Protein AF-A0A662ZY43-F1 (afdb_monomer)

Organism: Phocaeicola vulgatus (NCBI:txid821)

Mean predicted aligned error: 6.89 Å

pLDDT: mean 85.8, std 8.66, range [48.72, 94.19]

Structure (mmCIF, N/CA/C/O backbone):
data_AF-A0A662ZY43-F1
#
_entry.id   AF-A0A662ZY43-F1
#
loop_
_atom_site.group_PDB
_atom_site.id
_atom_site.type_symbol
_atom_site.label_atom_id
_atom_site.label_alt_id
_atom_site.label_comp_id
_atom_site.label_asym_id
_atom_site.label_entity_id
_atom_site.label_seq_id
_atom_site.pdbx_PDB_ins_code
_atom_site.Cartn_x
_atom_site.Cartn_y
_atom_site.Cartn_z
_atom_site.occupancy
_atom_site.B_iso_or_equiv
_atom_site.auth_seq_id
_atom_site.auth_comp_id
_atom_site.auth_asym_id
_atom_site.auth_atom_id
_atom_site.pdbx_PDB_model_num
ATOM 1 N N . MET A 1 1 ? -18.504 -7.865 20.757 1.00 48.72 1 MET A N 1
ATOM 2 C CA . MET A 1 1 ? -17.675 -8.425 19.669 1.00 48.72 1 MET A CA 1
ATOM 3 C C . MET A 1 1 ? -18.231 -7.847 18.379 1.00 48.72 1 MET A C 1
ATOM 5 O O . MET A 1 1 ? -19.301 -8.278 17.972 1.00 48.72 1 MET A O 1
ATOM 9 N N . LEU A 1 2 ? -17.636 -6.789 17.817 1.00 56.28 2 LEU A N 1
ATOM 10 C CA . LEU A 1 2 ? -18.113 -6.292 16.520 1.00 56.28 2 LEU A CA 1
ATOM 11 C C . LEU A 1 2 ? -17.858 -7.397 15.492 1.00 56.28 2 LEU A C 1
ATOM 13 O O . LEU A 1 2 ? -16.734 -7.896 15.393 1.00 56.28 2 LEU A O 1
ATOM 17 N N . GLN A 1 3 ? -18.913 -7.826 14.804 1.00 63.62 3 GLN A N 1
ATOM 18 C CA . GLN A 1 3 ? -18.822 -8.849 13.770 1.00 63.62 3 GLN A CA 1
ATOM 19 C C . GLN A 1 3 ? -17.800 -8.408 12.720 1.00 63.62 3 GLN A C 1
ATOM 21 O O . GLN A 1 3 ? -17.782 -7.248 12.301 1.00 63.62 3 GLN A O 1
ATOM 26 N N . ARG A 1 4 ? -16.932 -9.335 12.303 1.00 67.31 4 ARG A N 1
ATOM 27 C CA . ARG A 1 4 ? -16.157 -9.136 11.080 1.00 67.31 4 ARG A CA 1
ATOM 28 C C . ARG A 1 4 ? -17.160 -8.978 9.948 1.00 67.31 4 ARG A C 1
ATOM 30 O O . ARG A 1 4 ? -17.961 -9.872 9.703 1.00 67.31 4 ARG A O 1
ATOM 37 N N . LEU A 1 5 ? -17.127 -7.825 9.299 1.00 82.50 5 LEU A N 1
ATOM 38 C CA . LEU A 1 5 ? -17.969 -7.565 8.146 1.00 82.50 5 LEU A CA 1
ATOM 39 C C . LEU A 1 5 ? -17.288 -8.200 6.939 1.00 82.50 5 LEU A C 1
ATOM 41 O O . LEU A 1 5 ? -16.452 -7.574 6.292 1.00 82.50 5 LEU A O 1
ATOM 45 N N . GLU A 1 6 ? -17.638 -9.455 6.666 1.00 86.31 6 GLU A N 1
ATOM 46 C CA . GLU A 1 6 ? -17.093 -10.239 5.548 1.00 86.31 6 GLU A CA 1
ATOM 47 C C . GLU A 1 6 ? -17.223 -9.498 4.215 1.00 86.31 6 GLU A C 1
ATOM 49 O O . GLU A 1 6 ? -16.315 -9.538 3.390 1.00 86.31 6 GLU A O 1
ATOM 54 N N . VAL A 1 7 ? -18.300 -8.725 4.048 1.00 89.12 7 VAL A N 1
ATOM 55 C CA . VAL A 1 7 ? -18.524 -7.864 2.880 1.00 89.12 7 VAL A CA 1
ATOM 56 C C . VAL A 1 7 ? -17.399 -6.841 2.696 1.00 89.12 7 VAL A C 1
ATOM 58 O O . VAL A 1 7 ? -16.970 -6.594 1.575 1.00 89.12 7 VAL A O 1
ATOM 61 N N . ILE A 1 8 ? -16.880 -6.255 3.776 1.00 89.81 8 ILE A N 1
ATOM 62 C CA . ILE A 1 8 ? -15.812 -5.246 3.699 1.00 89.81 8 ILE A CA 1
ATOM 63 C C . ILE A 1 8 ? -14.478 -5.903 3.363 1.00 89.81 8 ILE A C 1
ATOM 65 O O . ILE A 1 8 ? -13.725 -5.376 2.542 1.00 89.81 8 ILE A O 1
ATOM 69 N N . ASP A 1 9 ? -14.198 -7.056 3.969 1.00 89.25 9 ASP A N 1
ATOM 70 C CA . ASP A 1 9 ? -13.004 -7.841 3.657 1.00 89.25 9 ASP A CA 1
ATOM 71 C C . ASP A 1 9 ? -13.032 -8.296 2.183 1.00 89.25 9 ASP A C 1
ATOM 73 O O . ASP A 1 9 ? -12.028 -8.159 1.478 1.00 89.25 9 ASP A O 1
ATOM 77 N N . PHE A 1 10 ? -14.199 -8.722 1.683 1.00 92.56 10 PHE A N 1
ATOM 78 C CA . PHE A 1 10 ? -14.422 -9.052 0.275 1.00 92.56 10 PHE A CA 1
ATOM 79 C C . PHE A 1 10 ? -14.210 -7.846 -0.646 1.00 92.56 10 PHE A C 1
ATOM 81 O O . PHE A 1 10 ? -13.407 -7.930 -1.571 1.00 92.56 10 PHE A O 1
ATOM 88 N N . LEU A 1 11 ? -14.865 -6.707 -0.384 1.00 93.00 11 LEU A N 1
ATOM 89 C CA . LEU A 1 11 ? -14.732 -5.495 -1.203 1.00 93.00 11 LEU A CA 1
ATOM 90 C C . LEU A 1 11 ? -13.286 -5.005 -1.257 1.00 93.00 11 LEU A C 1
ATOM 92 O O . LEU A 1 11 ? -12.807 -4.586 -2.311 1.00 93.00 11 LEU A O 1
ATOM 96 N N . ARG A 1 12 ? -12.564 -5.091 -0.137 1.00 92.00 12 ARG A N 1
ATOM 97 C CA . ARG A 1 12 ? -11.148 -4.738 -0.071 1.00 92.00 12 ARG A CA 1
ATOM 98 C C . ARG A 1 12 ? -10.296 -5.678 -0.923 1.00 92.00 12 ARG A C 1
ATOM 100 O O . ARG A 1 12 ? -9.456 -5.194 -1.676 1.00 92.00 12 ARG A O 1
ATOM 107 N N . GLY A 1 13 ? -10.513 -6.990 -0.818 1.00 93.19 13 GLY A N 1
ATOM 108 C CA . GLY A 1 13 ? -9.814 -7.993 -1.626 1.00 93.19 13 GLY A CA 1
ATOM 109 C C . GLY A 1 13 ? -10.099 -7.839 -3.120 1.00 93.19 13 GLY A C 1
ATOM 110 O O . GLY A 1 13 ? -9.168 -7.781 -3.920 1.00 93.19 13 GLY A O 1
ATOM 111 N N . PHE A 1 14 ? -11.373 -7.679 -3.480 1.00 93.56 14 PHE A N 1
ATOM 112 C CA . PHE A 1 14 ? -11.816 -7.426 -4.849 1.00 93.56 14 PHE A CA 1
ATOM 113 C C . PHE A 1 14 ? -11.175 -6.157 -5.421 1.00 93.56 14 PHE A C 1
ATOM 115 O O . PHE A 1 14 ? -10.642 -6.184 -6.524 1.00 93.56 14 PHE A O 1
ATOM 122 N N . SER A 1 15 ? -11.129 -5.077 -4.637 1.00 93.69 15 SER A N 1
ATOM 123 C CA . SER A 1 15 ? -10.499 -3.823 -5.058 1.00 93.69 15 SER A CA 1
ATOM 124 C C . SER A 1 15 ? -8.996 -3.978 -5.308 1.00 93.69 15 SER A C 1
ATOM 126 O O . SER A 1 15 ? -8.495 -3.500 -6.321 1.00 93.69 15 SER A O 1
ATOM 128 N N . ILE A 1 16 ? -8.264 -4.668 -4.419 1.00 93.75 16 ILE A N 1
ATOM 129 C CA . ILE A 1 16 ? -6.835 -4.962 -4.636 1.00 93.75 16 ILE A CA 1
ATOM 130 C C . ILE A 1 16 ? -6.661 -5.742 -5.941 1.00 93.75 16 ILE A C 1
ATOM 132 O O . ILE A 1 16 ? -5.819 -5.385 -6.762 1.00 93.75 16 ILE A O 1
ATOM 136 N N . PHE A 1 17 ? -7.473 -6.780 -6.144 1.00 93.44 17 PHE A N 1
ATOM 137 C CA . PHE A 1 17 ? -7.412 -7.612 -7.339 1.00 93.44 17 PHE A CA 1
ATOM 138 C C . PHE A 1 17 ? -7.624 -6.796 -8.620 1.00 93.44 17 PHE A C 1
ATOM 140 O O . PHE A 1 17 ? -6.818 -6.899 -9.543 1.00 93.44 17 PHE A O 1
ATOM 147 N N . THR A 1 18 ? -8.641 -5.930 -8.668 1.00 92.00 18 THR A N 1
ATOM 148 C CA . THR A 1 18 ? -8.906 -5.097 -9.851 1.00 92.00 18 THR A CA 1
ATOM 149 C C . THR A 1 18 ? -7.805 -4.070 -10.116 1.00 92.00 18 THR A C 1
ATOM 151 O O . THR A 1 18 ? -7.494 -3.815 -11.275 1.00 92.00 18 THR A O 1
ATOM 154 N N . ILE A 1 19 ? -7.183 -3.505 -9.072 1.00 92.62 19 ILE A N 1
ATOM 155 C CA . ILE A 1 19 ? -6.063 -2.555 -9.212 1.00 92.62 19 ILE A CA 1
ATOM 156 C C . ILE A 1 19 ? -4.832 -3.258 -9.793 1.00 92.62 19 ILE A C 1
ATOM 158 O O . ILE A 1 19 ? -4.206 -2.738 -10.717 1.00 92.62 19 ILE A O 1
ATOM 162 N N . VAL A 1 20 ? -4.497 -4.441 -9.269 1.00 91.62 20 VAL A N 1
ATOM 163 C CA . VAL A 1 20 ? -3.362 -5.242 -9.753 1.00 91.62 20 VAL A CA 1
ATOM 164 C C . VAL A 1 20 ? -3.598 -5.682 -11.195 1.00 91.62 20 VAL A C 1
ATOM 166 O O . VAL A 1 20 ? -2.706 -5.547 -12.028 1.00 91.62 20 VAL A O 1
ATOM 169 N N . LEU A 1 21 ? -4.808 -6.153 -11.514 1.00 89.94 21 LEU A N 1
ATOM 170 C CA . LEU A 1 21 ? -5.174 -6.547 -12.873 1.00 89.94 21 LEU A CA 1
ATOM 171 C C . LEU A 1 21 ? -5.071 -5.371 -13.850 1.00 89.94 21 LEU A C 1
ATOM 173 O O . LEU A 1 21 ? -4.569 -5.539 -14.956 1.00 89.94 21 LEU A O 1
ATOM 177 N N . MET A 1 22 ? -5.513 -4.182 -13.438 1.00 89.94 22 MET A N 1
ATOM 178 C CA . MET A 1 22 ? -5.414 -2.966 -14.241 1.00 89.94 22 MET A CA 1
ATOM 179 C C . MET A 1 22 ? -3.956 -2.612 -14.561 1.00 89.94 22 MET A C 1
ATOM 181 O O . MET A 1 22 ? -3.646 -2.419 -15.733 1.00 89.94 22 MET A O 1
ATOM 185 N N . HIS A 1 23 ? -3.055 -2.632 -13.571 1.00 88.69 23 HIS A N 1
ATOM 186 C CA . HIS A 1 23 ? -1.624 -2.386 -13.804 1.00 88.69 23 HIS A CA 1
ATOM 187 C C . HIS A 1 23 ? -1.000 -3.454 -14.710 1.00 88.69 23 HIS A C 1
ATOM 189 O O . HIS A 1 23 ? -0.248 -3.123 -15.619 1.00 88.69 23 HIS A O 1
ATOM 195 N N . LEU A 1 24 ? -1.353 -4.731 -14.518 1.00 88.12 24 LEU A N 1
ATOM 196 C CA . LEU A 1 24 ? -0.861 -5.819 -15.365 1.00 88.12 24 LEU A CA 1
ATOM 197 C C . LEU A 1 24 ? -1.287 -5.627 -16.828 1.00 88.12 24 LEU A C 1
ATOM 199 O O . LEU A 1 24 ? -0.471 -5.766 -17.731 1.00 88.12 24 LEU A O 1
ATOM 203 N N . LEU A 1 25 ? -2.565 -5.315 -17.063 1.00 87.94 25 LEU A N 1
ATOM 204 C CA . LEU A 1 25 ? -3.127 -5.153 -18.404 1.00 87.94 25 LEU A CA 1
ATOM 205 C C . LEU A 1 25 ? -2.592 -3.911 -19.123 1.00 87.94 25 LEU A C 1
ATOM 207 O O . LEU A 1 25 ? -2.438 -3.946 -20.340 1.00 87.94 25 LEU A O 1
ATOM 211 N N . GLN A 1 26 ? -2.283 -2.839 -18.391 1.00 85.19 26 GLN A N 1
ATOM 212 C CA . GLN A 1 26 ? -1.679 -1.631 -18.959 1.00 85.19 26 GLN A CA 1
ATOM 213 C C . GLN A 1 26 ? -0.265 -1.859 -19.503 1.00 85.19 26 GLN A C 1
ATOM 215 O O . GLN A 1 26 ? 0.139 -1.163 -20.431 1.00 85.19 26 GLN A O 1
ATOM 220 N N . SER A 1 27 ? 0.459 -2.849 -18.980 1.00 83.00 27 SER A N 1
ATOM 221 C CA . SER A 1 27 ? 1.797 -3.204 -19.461 1.00 83.00 27 SER A CA 1
ATOM 222 C C . SER A 1 27 ? 1.795 -3.989 -20.781 1.00 83.00 27 SER A C 1
ATOM 224 O O . SER A 1 27 ? 2.86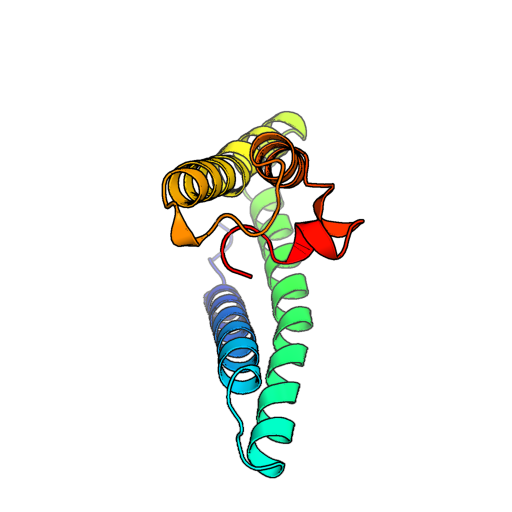3 -4.212 -21.349 1.00 83.00 27 SER A O 1
ATOM 226 N N . TYR A 1 28 ? 0.628 -4.405 -21.293 1.00 85.75 28 TYR A N 1
ATOM 227 C CA . TYR A 1 28 ? 0.501 -5.134 -22.560 1.00 85.75 28 TYR A CA 1
ATOM 228 C C . TYR A 1 28 ? -0.248 -4.318 -23.629 1.00 85.75 28 TYR A C 1
ATOM 230 O O . TYR A 1 28 ? -1.195 -3.596 -23.315 1.00 85.75 28 TYR A O 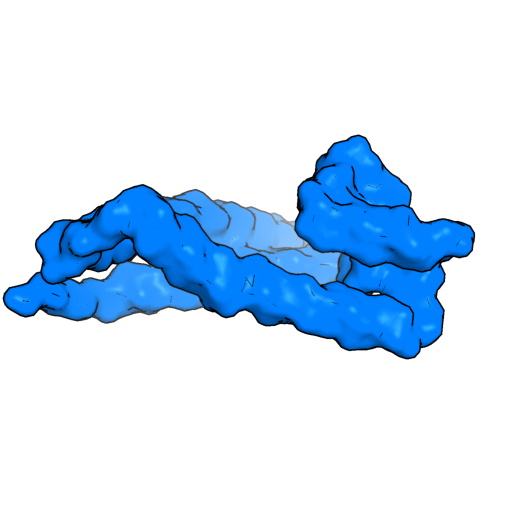1
ATOM 238 N N . PRO A 1 29 ? 0.103 -4.466 -24.923 1.00 83.88 29 PRO A N 1
ATOM 239 C CA . PRO A 1 29 ? -0.627 -3.836 -26.021 1.00 83.88 29 PRO A CA 1
ATOM 240 C C . PRO A 1 29 ? -1.960 -4.565 -26.268 1.00 83.88 29 PRO A C 1
ATOM 242 O O . PRO A 1 29 ? -2.058 -5.455 -27.112 1.00 83.88 29 PRO A O 1
ATOM 245 N N . ILE A 1 30 ? -2.990 -4.210 -25.499 1.00 85.31 30 ILE A N 1
ATOM 246 C CA . ILE A 1 30 ? -4.349 -4.762 -25.605 1.00 85.31 30 ILE A CA 1
ATOM 247 C C . ILE A 1 30 ? -5.286 -3.869 -26.441 1.00 85.31 30 ILE A C 1
ATOM 249 O O . ILE A 1 30 ? -5.064 -2.661 -26.546 1.00 85.31 30 ILE A O 1
ATOM 253 N N . PRO A 1 31 ? -6.364 -4.433 -27.025 1.00 88.94 31 PRO A N 1
ATOM 254 C CA . PRO A 1 31 ? -7.357 -3.675 -27.785 1.00 88.94 31 PRO A CA 1
ATOM 255 C C . PRO A 1 31 ? -7.945 -2.485 -26.999 1.00 88.94 31 PRO A C 1
ATOM 257 O O . PRO A 1 31 ? -8.179 -2.619 -25.794 1.00 88.94 31 PRO A O 1
ATOM 260 N N . PRO A 1 32 ? -8.305 -1.365 -27.662 1.00 84.00 32 PRO A N 1
ATOM 261 C CA . PRO A 1 32 ? -8.792 -0.151 -26.992 1.00 84.00 32 PRO A CA 1
ATOM 262 C C . PRO A 1 32 ? -10.000 -0.373 -26.073 1.00 84.00 32 PRO A C 1
ATOM 264 O O . PRO A 1 32 ? -10.092 0.232 -25.008 1.00 84.00 32 PRO A O 1
ATOM 267 N N . PHE A 1 33 ? -10.907 -1.279 -26.449 1.00 85.69 33 PHE A N 1
ATOM 268 C CA . PHE A 1 33 ? -12.060 -1.645 -25.623 1.00 85.69 33 PHE A CA 1
ATOM 269 C C . PHE A 1 33 ? -11.645 -2.301 -24.297 1.00 85.69 33 PHE A C 1
ATOM 271 O O . PHE A 1 33 ? -12.166 -1.950 -23.241 1.00 85.69 33 PHE A O 1
ATOM 278 N N . LEU A 1 34 ? -10.672 -3.216 -24.335 1.00 83.00 34 LEU A N 1
ATOM 279 C CA . LEU A 1 34 ? -10.152 -3.874 -23.134 1.00 83.00 34 LEU A CA 1
ATOM 280 C C . LEU A 1 34 ? -9.355 -2.903 -22.260 1.00 83.00 34 LEU A C 1
ATOM 282 O O . LEU A 1 34 ? -9.439 -2.990 -21.040 1.00 83.00 34 LEU A O 1
ATOM 286 N N . MET A 1 35 ? -8.653 -1.943 -22.865 1.00 82.94 35 MET A N 1
ATOM 287 C CA . MET A 1 35 ? -7.940 -0.896 -22.131 1.00 82.94 35 MET A CA 1
ATOM 288 C C . MET A 1 35 ? -8.897 0.093 -21.440 1.00 82.94 35 MET A C 1
ATOM 290 O O . MET A 1 35 ? -8.660 0.517 -20.307 1.00 82.94 35 MET A O 1
ATOM 294 N N . ALA A 1 36 ? -10.021 0.423 -22.082 1.00 82.94 36 ALA A N 1
ATOM 295 C CA . ALA A 1 36 ? -11.089 1.205 -21.461 1.00 82.94 36 ALA A CA 1
ATOM 296 C C . ALA A 1 36 ? -11.780 0.430 -20.326 1.00 82.94 36 ALA A C 1
ATOM 298 O O . ALA A 1 36 ? -12.101 1.006 -19.292 1.00 82.94 36 ALA A O 1
ATOM 299 N N . ALA A 1 37 ? -11.970 -0.883 -20.474 1.00 83.25 37 ALA A N 1
ATOM 300 C CA . ALA A 1 37 ? -12.496 -1.722 -19.400 1.00 83.25 37 ALA A CA 1
ATOM 301 C C . ALA A 1 37 ? -11.503 -1.860 -18.230 1.00 83.25 37 ALA A C 1
ATOM 303 O O . ALA A 1 37 ? -11.912 -1.837 -17.071 1.00 83.25 37 ALA A O 1
ATOM 304 N N . SER A 1 38 ? -10.197 -1.958 -18.499 1.00 82.31 38 SER A N 1
ATOM 305 C CA . SER A 1 38 ? -9.184 -2.052 -17.444 1.00 82.31 38 SER A CA 1
ATOM 306 C C . SER A 1 38 ? -9.034 -0.748 -16.666 1.00 82.31 38 SER A C 1
ATOM 308 O O . SER A 1 38 ? -8.798 -0.800 -15.463 1.00 82.31 38 SER A O 1
ATOM 310 N N . SER A 1 39 ? -9.218 0.420 -17.296 1.00 79.25 39 SER A N 1
ATOM 311 C CA . SER A 1 39 ? -9.124 1.717 -16.606 1.00 79.25 39 SER A CA 1
ATOM 312 C C . SER A 1 39 ? -10.195 1.897 -15.519 1.00 79.25 39 SER A C 1
ATOM 314 O O . SER A 1 39 ? -9.919 2.524 -14.494 1.00 79.25 39 SER A O 1
ATOM 316 N N . PHE A 1 40 ? -11.359 1.244 -15.651 1.00 82.12 40 PHE A N 1
ATOM 317 C CA . PHE A 1 40 ? -12.352 1.146 -14.573 1.00 82.12 40 PHE A CA 1
ATOM 318 C C . PHE A 1 40 ? -11.807 0.449 -13.319 1.00 82.12 40 PHE A C 1
ATOM 320 O O . PHE A 1 40 ? -12.236 0.770 -12.212 1.00 82.12 40 PHE A O 1
ATOM 327 N N . GLY A 1 41 ? -10.817 -0.440 -13.451 1.00 81.44 41 GLY A N 1
ATOM 328 C CA . GLY A 1 41 ? -10.116 -1.040 -12.312 1.00 81.44 41 GLY A CA 1
ATOM 329 C C . GLY A 1 41 ? -9.440 -0.004 -11.405 1.00 81.44 41 GLY A C 1
ATOM 330 O O . GLY A 1 41 ? -9.331 -0.226 -10.198 1.00 81.44 41 GLY A O 1
ATOM 331 N N . GLY A 1 42 ? -9.090 1.173 -11.941 1.00 79.88 42 GLY A N 1
ATOM 332 C CA . GLY A 1 42 ? -8.587 2.310 -11.166 1.00 79.88 42 GLY A CA 1
ATOM 333 C C . GLY A 1 42 ? -9.616 2.887 -10.183 1.00 79.88 42 GLY A C 1
ATOM 334 O O . GLY A 1 42 ? -9.246 3.372 -9.112 1.00 79.88 42 GLY A O 1
ATOM 335 N N . ALA A 1 43 ? -10.919 2.755 -10.459 1.00 86.56 43 ALA A N 1
ATOM 336 C CA . ALA A 1 43 ? -11.966 3.138 -9.507 1.00 86.56 43 ALA A CA 1
ATOM 337 C C . ALA A 1 43 ? -11.911 2.294 -8.219 1.00 86.56 43 ALA A C 1
ATOM 339 O O . ALA A 1 43 ? -12.260 2.788 -7.144 1.00 86.56 43 ALA A O 1
ATOM 340 N N . GLY A 1 44 ? -11.376 1.067 -8.295 1.00 88.69 44 GLY A N 1
ATOM 341 C CA . GLY A 1 44 ? -11.146 0.195 -7.142 1.00 88.69 44 GLY A CA 1
ATOM 342 C C . GLY A 1 44 ? -10.271 0.834 -6.059 1.00 88.69 44 GLY A C 1
ATOM 343 O O . GLY A 1 44 ? -10.454 0.540 -4.880 1.00 88.69 44 GLY A O 1
ATOM 344 N N . VAL A 1 45 ? -9.390 1.781 -6.408 1.00 91.12 45 VAL A N 1
ATOM 345 C CA . VAL A 1 45 ? -8.569 2.522 -5.431 1.00 91.12 45 VAL A CA 1
ATOM 346 C C . VAL A 1 45 ? -9.443 3.270 -4.419 1.00 91.12 45 VAL A C 1
ATOM 348 O O . VAL A 1 45 ? -9.163 3.246 -3.221 1.00 91.12 45 VAL A O 1
ATOM 351 N N . HIS A 1 46 ? -10.542 3.877 -4.871 1.00 92.75 46 HIS A N 1
ATOM 352 C CA . HIS A 1 46 ? -11.438 4.660 -4.018 1.00 92.75 46 HIS A CA 1
ATOM 353 C C . HIS A 1 46 ? -12.158 3.760 -3.009 1.00 92.75 46 HIS A C 1
ATOM 355 O O . HIS A 1 46 ? -12.183 4.049 -1.811 1.00 92.75 46 HIS A O 1
ATOM 361 N N . VAL A 1 47 ? -12.675 2.624 -3.488 1.00 92.56 47 VAL A N 1
ATOM 362 C CA . VAL A 1 47 ? -13.321 1.605 -2.650 1.00 92.56 47 VAL A CA 1
ATOM 363 C C . VAL A 1 47 ? -12.317 1.025 -1.652 1.00 92.56 47 VAL A C 1
ATOM 365 O O . VAL A 1 47 ? -12.610 0.929 -0.461 1.00 92.56 47 VAL A O 1
ATOM 368 N N . PHE A 1 48 ? -11.096 0.720 -2.098 1.00 93.38 48 PHE A N 1
ATOM 369 C CA . PHE A 1 48 ? -10.030 0.212 -1.239 1.00 93.38 48 PHE A CA 1
ATOM 370 C C . PHE A 1 48 ? -9.671 1.180 -0.104 1.00 93.38 48 PHE A C 1
ATOM 372 O O . PHE A 1 48 ? -9.536 0.745 1.046 1.00 93.38 48 PHE A O 1
ATOM 379 N N . ILE A 1 49 ? -9.524 2.476 -0.404 1.00 93.44 49 ILE A N 1
ATOM 380 C CA . ILE A 1 49 ? -9.211 3.512 0.591 1.00 93.44 49 ILE A CA 1
ATOM 381 C C . ILE A 1 49 ? -10.345 3.620 1.614 1.00 93.44 49 ILE A C 1
ATOM 383 O O . ILE A 1 49 ? -10.079 3.585 2.820 1.00 93.44 49 ILE A O 1
ATOM 387 N N . LEU A 1 50 ? -11.599 3.675 1.152 1.00 93.88 50 LEU A N 1
ATOM 388 C CA . LEU A 1 50 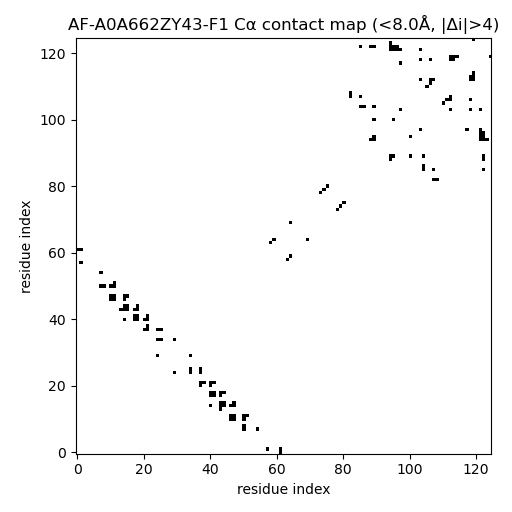? -12.777 3.764 2.016 1.00 93.88 50 LEU A CA 1
ATOM 389 C C . LEU A 1 50 ? -12.883 2.548 2.949 1.00 93.88 50 LEU A C 1
ATOM 391 O O . LEU A 1 50 ? -12.941 2.704 4.170 1.00 93.88 50 LEU A O 1
ATOM 395 N N . CYS A 1 51 ? -12.845 1.331 2.396 1.00 92.94 51 CYS A N 1
ATOM 396 C CA . CYS A 1 51 ? -12.933 0.090 3.167 1.00 92.94 51 CYS A CA 1
ATOM 397 C C . CYS A 1 51 ? -11.765 -0.059 4.153 1.00 92.94 51 CYS A C 1
ATOM 399 O O . CYS A 1 51 ? -11.961 -0.511 5.282 1.00 92.94 51 CYS A O 1
ATOM 401 N N . SER A 1 52 ? -10.552 0.351 3.766 1.00 91.12 52 SER A N 1
ATOM 402 C CA . SER A 1 52 ? -9.379 0.309 4.649 1.00 91.12 52 SER A CA 1
ATOM 403 C C . SER A 1 52 ? -9.496 1.301 5.810 1.00 91.12 52 SER A C 1
ATOM 405 O O . SER A 1 52 ? -9.185 0.942 6.947 1.00 91.12 52 SER A O 1
ATOM 407 N N . GLY A 1 53 ? -9.966 2.527 5.553 1.00 91.44 53 GLY A N 1
ATOM 408 C CA . GLY A 1 53 ? -10.210 3.536 6.588 1.00 91.44 53 GLY A CA 1
ATOM 409 C C . GLY A 1 53 ? -11.314 3.113 7.558 1.00 91.44 53 GLY A C 1
ATOM 410 O O . GLY A 1 53 ? -11.126 3.154 8.774 1.00 91.44 53 GLY A O 1
ATOM 411 N N . PHE A 1 54 ? -12.427 2.607 7.025 1.00 91.50 54 PHE A N 1
ATOM 412 C CA . PHE A 1 54 ? -13.526 2.083 7.831 1.00 91.50 54 PHE A CA 1
ATOM 413 C C . PHE A 1 54 ? -13.084 0.897 8.704 1.00 91.50 54 PHE A C 1
ATOM 415 O O . PHE A 1 54 ? -13.344 0.875 9.907 1.00 91.50 54 PHE A O 1
ATOM 422 N N . GLY A 1 55 ? -12.347 -0.063 8.134 1.00 89.12 55 GLY A N 1
ATOM 423 C CA . GLY A 1 55 ? -11.819 -1.208 8.881 1.00 89.12 55 GLY A CA 1
ATOM 424 C C . GLY A 1 55 ? -10.845 -0.804 9.995 1.00 89.12 55 GLY A C 1
ATOM 425 O O . GLY A 1 55 ? -10.857 -1.397 11.076 1.00 89.12 55 GLY A O 1
ATOM 426 N N . LEU A 1 56 ? -10.034 0.236 9.774 1.00 88.94 56 LEU A N 1
ATOM 427 C CA . LEU A 1 56 ? -9.163 0.809 10.805 1.00 88.94 56 LEU A CA 1
ATOM 428 C C . LEU A 1 56 ? -9.968 1.412 11.960 1.00 88.94 56 LEU A C 1
ATOM 430 O O . LEU A 1 56 ? -9.651 1.140 13.119 1.00 88.94 56 LEU A O 1
ATOM 434 N N . TYR A 1 57 ? -11.018 2.176 11.659 1.00 89.81 57 TYR A N 1
ATOM 435 C CA . TYR A 1 57 ? -11.892 2.759 12.677 1.00 89.81 57 TYR A CA 1
ATOM 436 C C . TYR A 1 57 ? -12.634 1.682 13.480 1.00 89.81 57 TYR A C 1
ATOM 438 O O . TYR A 1 57 ? -12.632 1.708 14.710 1.00 89.81 57 TYR A O 1
ATOM 446 N N . LEU A 1 58 ? -13.172 0.661 12.810 1.00 88.06 58 LEU A N 1
ATOM 447 C CA . LEU A 1 58 ? -13.806 -0.475 13.480 1.00 88.06 58 LEU A CA 1
ATOM 448 C C . LEU A 1 58 ? -12.814 -1.224 14.389 1.00 88.06 58 LEU A C 1
ATOM 450 O O . LEU A 1 58 ? -13.152 -1.623 15.505 1.00 88.06 58 LEU A O 1
ATOM 454 N N . SER A 1 59 ? -11.564 -1.398 13.946 1.00 86.88 59 SER A N 1
ATOM 455 C CA . SER A 1 59 ? -10.509 -1.980 14.783 1.00 86.88 59 SER A CA 1
ATOM 456 C C . SER A 1 59 ? -10.187 -1.106 15.995 1.00 86.88 59 SER A C 1
ATOM 458 O O . SER A 1 59 ? -9.875 -1.658 17.050 1.00 86.88 59 SER A O 1
ATOM 460 N N . TYR A 1 60 ? -10.241 0.220 15.854 1.00 88.06 60 TYR A N 1
ATOM 461 C CA . TYR A 1 60 ? -10.025 1.158 16.952 1.00 88.06 60 TYR A CA 1
ATOM 462 C C . TYR A 1 60 ? -11.143 1.070 17.998 1.00 88.06 60 TYR A C 1
ATOM 464 O O . TYR A 1 60 ? -10.840 0.981 19.184 1.00 88.06 60 TYR A O 1
ATOM 472 N N . LEU A 1 61 ? -12.409 0.986 17.572 1.00 88.69 61 LEU A N 1
ATOM 473 C CA . LEU A 1 61 ? -13.548 0.792 18.480 1.00 88.69 61 LEU A CA 1
ATOM 474 C C . LEU A 1 61 ? -13.453 -0.515 19.281 1.00 88.69 61 LEU A C 1
ATOM 476 O O . LEU A 1 61 ? -13.816 -0.551 20.452 1.00 88.69 61 LEU A O 1
ATOM 480 N N . ASN A 1 62 ? -12.951 -1.591 18.668 1.00 85.62 62 ASN A N 1
ATOM 481 C CA . ASN A 1 62 ? -12.775 -2.872 19.358 1.00 85.62 62 ASN A CA 1
ATOM 482 C C . ASN A 1 62 ? -11.587 -2.878 20.324 1.00 85.62 62 ASN A C 1
ATOM 484 O O . ASN A 1 62 ? -11.641 -3.511 21.377 1.00 85.62 62 ASN A O 1
ATOM 488 N N . LYS A 1 63 ? -10.476 -2.256 19.927 1.00 87.19 63 LYS A N 1
ATOM 489 C CA . LYS A 1 63 ? -9.248 -2.220 20.715 1.00 87.19 63 LYS A CA 1
ATOM 490 C C . LYS A 1 63 ? -8.550 -0.883 20.477 1.00 87.19 63 LYS A C 1
ATOM 492 O O . LYS A 1 63 ? -7.749 -0.791 19.539 1.00 87.19 63 LYS A O 1
ATOM 497 N N . PRO A 1 64 ? -8.824 0.137 21.308 1.00 87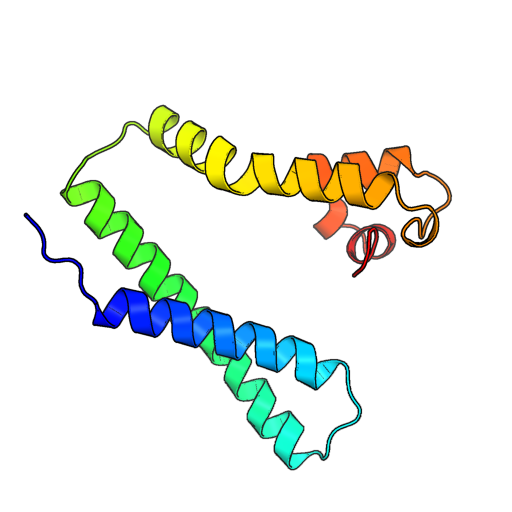.00 64 PRO A N 1
ATOM 498 C CA . PRO A 1 64 ? -8.160 1.417 21.168 1.00 87.00 64 PRO A CA 1
ATOM 499 C C . PRO A 1 64 ? -6.663 1.211 21.397 1.00 87.00 64 PRO A C 1
ATOM 501 O O . PRO A 1 64 ? -6.235 0.569 22.357 1.00 87.00 64 PRO A O 1
ATOM 504 N N . LEU A 1 65 ? -5.864 1.713 20.464 1.00 89.44 65 LEU A N 1
ATOM 505 C CA . LEU A 1 65 ? -4.409 1.681 20.534 1.00 89.44 65 LEU A CA 1
ATOM 506 C C . LEU A 1 65 ? -3.912 3.105 20.732 1.00 89.44 65 LEU A C 1
ATOM 508 O O . LEU A 1 65 ? -4.415 4.036 20.103 1.00 89.44 65 LEU A O 1
ATOM 512 N N . THR A 1 66 ? -2.884 3.270 21.558 1.00 92.06 66 THR A N 1
ATOM 513 C CA . THR A 1 66 ? -2.148 4.536 21.620 1.00 92.06 66 THR A CA 1
ATOM 514 C C . THR A 1 66 ? -1.476 4.799 20.271 1.00 92.06 66 THR A C 1
ATOM 516 O O . THR A 1 66 ? -1.043 3.858 19.598 1.00 92.06 66 THR A O 1
ATOM 519 N N . TYR A 1 67 ? -1.318 6.070 19.894 1.00 89.38 67 TYR A N 1
ATOM 520 C CA . TYR A 1 67 ? -0.682 6.471 18.633 1.00 89.38 67 TYR A CA 1
ATOM 521 C C . TYR A 1 67 ? 0.665 5.765 18.382 1.00 89.38 67 TYR A C 1
ATOM 523 O O . TYR A 1 67 ? 0.879 5.180 17.319 1.00 89.38 67 TYR A O 1
ATOM 531 N N . SER A 1 68 ? 1.535 5.694 19.395 1.00 92.88 68 SER A N 1
ATOM 532 C CA . SER A 1 68 ? 2.837 5.019 19.289 1.00 92.88 68 SER A CA 1
ATOM 533 C C . SER A 1 68 ? 2.717 3.509 19.047 1.00 92.88 68 SER A C 1
ATOM 535 O O . SER A 1 68 ? 3.495 2.932 18.287 1.00 92.88 68 SER A O 1
ATOM 537 N N . GLN A 1 69 ? 1.726 2.851 19.656 1.00 92.75 69 GLN A N 1
ATOM 538 C CA . GLN A 1 69 ? 1.473 1.420 19.450 1.00 92.75 69 GLN A CA 1
ATOM 539 C C . GLN A 1 69 ? 0.931 1.150 18.044 1.00 92.75 69 GLN A C 1
ATOM 541 O O . GLN A 1 69 ? 1.333 0.177 17.402 1.00 92.75 69 GLN A O 1
ATOM 546 N N . PHE A 1 70 ? 0.050 2.025 17.552 1.00 90.38 70 PHE A N 1
ATOM 547 C CA . PHE A 1 70 ? -0.451 1.977 16.184 1.00 90.38 70 PHE A CA 1
ATOM 548 C C . PHE A 1 70 ? 0.693 2.098 15.172 1.00 90.38 70 PHE A C 1
ATOM 550 O O . PHE A 1 70 ? 0.827 1.243 14.291 1.00 90.38 70 PHE A O 1
ATOM 557 N N . LEU A 1 71 ? 1.562 3.100 15.348 1.00 92.06 71 LEU A N 1
ATOM 558 C CA . LEU A 1 71 ? 2.689 3.335 14.452 1.00 92.06 71 LEU A CA 1
ATOM 559 C C . LEU A 1 71 ? 3.677 2.164 14.476 1.00 92.06 71 LEU A C 1
ATOM 561 O O . LEU A 1 71 ? 4.008 1.637 13.418 1.00 92.06 71 LEU A O 1
ATOM 565 N N . LYS A 1 72 ? 4.061 1.673 15.663 1.00 93.69 72 LYS A N 1
ATOM 566 C CA . LYS A 1 72 ? 4.948 0.504 15.806 1.00 93.69 72 LYS A CA 1
ATOM 567 C C . LYS A 1 72 ? 4.385 -0.728 15.097 1.00 93.69 72 LYS A C 1
ATOM 569 O O . LYS A 1 72 ? 5.107 -1.428 14.391 1.00 93.69 72 LYS A O 1
ATOM 574 N N . ARG A 1 73 ? 3.083 -0.992 15.246 1.00 90.94 73 ARG A N 1
ATOM 575 C CA . ARG A 1 73 ? 2.425 -2.135 14.600 1.00 90.94 73 ARG A CA 1
ATOM 576 C C . ARG A 1 73 ? 2.418 -2.000 13.077 1.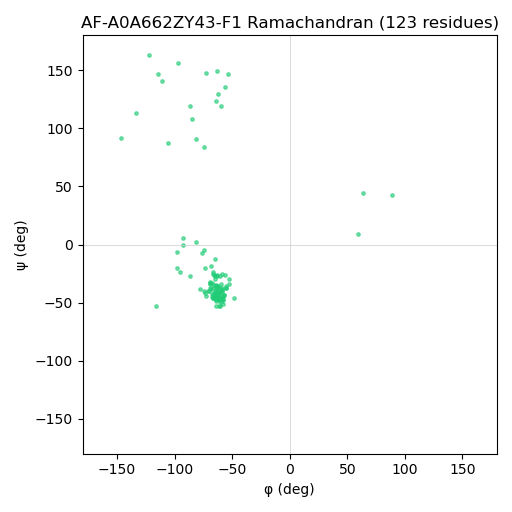00 90.94 73 ARG A C 1
ATOM 578 O O . ARG A 1 73 ? 2.646 -2.995 12.392 1.00 90.94 73 ARG A O 1
ATOM 585 N N . ARG A 1 74 ? 2.159 -0.800 12.548 1.00 90.31 74 ARG A N 1
ATOM 586 C CA . ARG A 1 74 ? 2.146 -0.544 11.099 1.00 90.31 74 ARG A CA 1
ATOM 587 C C . ARG A 1 74 ? 3.553 -0.591 10.505 1.00 90.31 74 ARG A C 1
ATOM 589 O O . ARG A 1 74 ? 3.737 -1.198 9.456 1.00 90.31 74 ARG A O 1
ATOM 596 N N . PHE A 1 75 ? 4.536 -0.046 11.215 1.00 92.94 75 PHE A N 1
ATOM 597 C CA . PHE A 1 75 ? 5.946 -0.090 10.839 1.00 92.94 75 PHE A CA 1
ATOM 598 C C . PHE A 1 75 ? 6.441 -1.536 10.691 1.00 92.94 75 PHE A C 1
ATOM 600 O O . PHE A 1 75 ? 6.937 -1.915 9.635 1.00 92.94 75 PHE A O 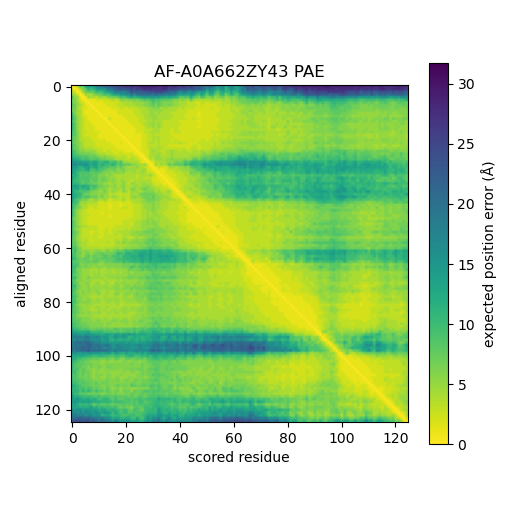1
ATOM 607 N N . LEU A 1 76 ? 6.205 -2.384 11.698 1.00 94.19 76 LEU A N 1
ATOM 608 C CA . LEU A 1 76 ? 6.632 -3.789 11.664 1.00 94.19 76 LEU A CA 1
ATOM 609 C C . LEU A 1 76 ? 5.893 -4.631 10.617 1.00 94.19 76 LEU A C 1
ATOM 611 O O . LEU A 1 76 ? 6.469 -5.568 10.078 1.00 94.19 76 LEU A O 1
ATOM 615 N N . LYS A 1 77 ? 4.618 -4.334 10.340 1.00 91.06 77 LYS A N 1
ATOM 616 C CA . LYS A 1 77 ? 3.811 -5.130 9.403 1.00 91.06 77 LYS A CA 1
ATOM 617 C C . LYS A 1 77 ? 3.929 -4.715 7.941 1.00 91.06 77 LYS A C 1
ATOM 619 O O . LYS A 1 77 ? 3.652 -5.543 7.085 1.00 91.06 77 LYS A O 1
ATOM 624 N N . VAL A 1 78 ? 4.239 -3.453 7.659 1.00 91.50 78 VAL A N 1
ATOM 625 C CA . VAL A 1 78 ? 4.220 -2.910 6.289 1.00 91.50 78 VAL A CA 1
ATOM 626 C C . VAL A 1 78 ? 5.616 -2.488 5.858 1.00 91.50 78 VAL A C 1
ATOM 628 O O . VAL A 1 78 ? 6.108 -2.936 4.830 1.00 91.50 78 VAL A O 1
ATOM 631 N N . TYR A 1 79 ? 6.272 -1.659 6.666 1.00 92.56 79 TYR A N 1
ATOM 632 C CA . TYR A 1 79 ? 7.534 -1.038 6.284 1.00 92.56 79 TYR A CA 1
ATOM 633 C C . TYR A 1 79 ? 8.726 -1.997 6.408 1.00 92.56 79 TYR A C 1
ATOM 635 O O . TYR A 1 79 ? 9.574 -2.032 5.523 1.00 92.56 79 TYR A O 1
ATOM 643 N N . LEU A 1 80 ? 8.757 -2.844 7.445 1.00 93.00 80 LEU A N 1
ATOM 644 C CA . LEU A 1 80 ? 9.826 -3.835 7.608 1.00 93.00 80 LEU A CA 1
ATOM 645 C C . LEU A 1 80 ? 9.850 -4.886 6.471 1.00 93.00 80 LEU A C 1
ATOM 647 O O . LEU A 1 80 ? 10.920 -5.068 5.890 1.00 93.00 80 LEU A O 1
ATOM 651 N N . PRO A 1 81 ? 8.725 -5.531 6.079 1.00 94.06 81 PRO A N 1
ATOM 652 C CA . PRO A 1 81 ? 8.715 -6.425 4.918 1.00 94.06 81 PRO A CA 1
ATOM 653 C C . PRO A 1 81 ? 9.124 -5.728 3.619 1.00 94.06 81 PRO A C 1
ATOM 655 O O . PRO A 1 81 ? 9.846 -6.313 2.819 1.00 94.06 81 PRO A O 1
ATOM 658 N N . TYR A 1 82 ? 8.712 -4.471 3.429 1.00 92.00 82 TYR A N 1
ATOM 659 C CA . TYR A 1 82 ? 9.113 -3.680 2.269 1.00 92.00 82 TYR A CA 1
ATOM 660 C C . TYR A 1 82 ? 10.634 -3.470 2.214 1.00 92.00 82 TYR A C 1
ATOM 662 O O . TYR A 1 82 ? 11.242 -3.771 1.192 1.00 92.00 82 TYR A O 1
ATOM 670 N N . ILE A 1 83 ? 11.271 -3.051 3.316 1.00 91.88 83 ILE A N 1
ATOM 671 C CA . ILE A 1 83 ? 12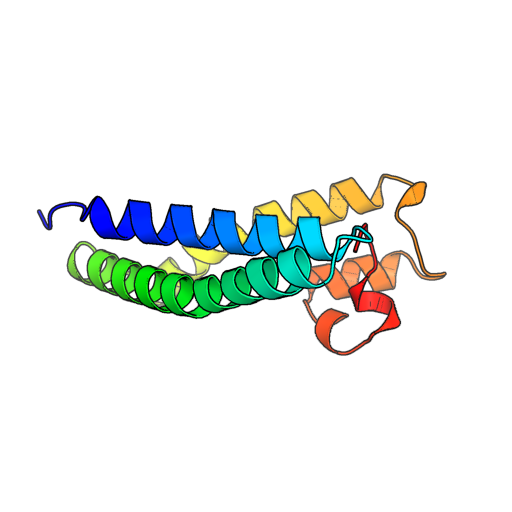.738 -2.914 3.375 1.00 91.88 83 ILE A CA 1
ATOM 672 C C . ILE A 1 83 ? 13.424 -4.240 3.041 1.00 91.88 83 ILE A C 1
ATOM 674 O O . ILE A 1 83 ? 14.386 -4.243 2.278 1.00 91.88 83 ILE A O 1
ATOM 678 N N . ILE A 1 84 ? 12.933 -5.364 3.575 1.00 92.88 84 ILE A N 1
ATOM 679 C CA . ILE A 1 84 ? 13.500 -6.687 3.277 1.00 92.88 84 ILE A CA 1
ATOM 680 C C . ILE A 1 84 ? 13.449 -6.965 1.770 1.00 92.88 84 ILE A C 1
ATOM 682 O O . ILE A 1 84 ? 14.463 -7.354 1.198 1.00 92.88 84 ILE A O 1
ATOM 686 N N . ILE A 1 85 ? 12.310 -6.721 1.115 1.00 91.50 85 ILE A N 1
ATOM 687 C CA . ILE A 1 85 ? 12.160 -6.924 -0.335 1.00 91.50 85 ILE A CA 1
ATOM 688 C C . ILE A 1 85 ? 13.129 -6.035 -1.120 1.00 91.50 85 ILE A C 1
ATOM 690 O O . ILE A 1 85 ? 13.757 -6.516 -2.059 1.00 91.50 85 ILE A O 1
ATOM 694 N N . ILE A 1 86 ? 13.303 -4.770 -0.728 1.00 89.88 86 ILE A N 1
ATOM 695 C CA . ILE A 1 86 ? 14.251 -3.859 -1.386 1.00 89.88 86 ILE A CA 1
ATOM 696 C C . ILE A 1 86 ? 15.696 -4.322 -1.203 1.00 89.88 86 ILE A C 1
ATOM 698 O O . ILE A 1 86 ? 16.454 -4.336 -2.168 1.00 89.88 86 ILE A O 1
ATOM 702 N N . LEU A 1 87 ? 16.082 -4.751 -0.000 1.00 89.94 87 LEU A N 1
ATOM 703 C CA . LEU A 1 87 ? 17.426 -5.275 0.247 1.00 89.94 87 LEU A CA 1
ATOM 704 C C . LEU A 1 87 ? 17.689 -6.546 -0.564 1.00 89.94 87 LEU A C 1
ATOM 706 O O . LEU A 1 87 ? 18.752 -6.669 -1.163 1.00 89.94 87 LEU A O 1
ATOM 710 N N . VAL A 1 88 ? 16.716 -7.459 -0.636 1.00 90.25 88 VAL A N 1
ATOM 711 C CA . VAL A 1 88 ? 16.808 -8.665 -1.472 1.00 90.25 88 VAL A CA 1
ATOM 712 C C . VAL A 1 88 ? 16.903 -8.294 -2.954 1.00 90.25 88 VAL A C 1
ATOM 714 O O . VAL A 1 88 ? 17.764 -8.818 -3.656 1.00 90.25 88 VAL A O 1
ATOM 717 N N . SER A 1 89 ? 16.086 -7.349 -3.422 1.00 87.88 89 SER A N 1
ATOM 718 C CA . SER A 1 89 ? 16.109 -6.870 -4.812 1.00 87.88 89 SER A CA 1
ATOM 719 C C . SER A 1 89 ? 17.445 -6.211 -5.157 1.00 87.88 89 SER A C 1
ATOM 721 O O . SER A 1 89 ? 17.972 -6.421 -6.245 1.00 87.88 89 SER A O 1
ATOM 723 N N . ALA A 1 90 ? 18.058 -5.507 -4.202 1.00 86.19 90 ALA A N 1
ATOM 724 C CA . ALA A 1 90 ? 19.381 -4.923 -4.360 1.00 86.19 90 ALA A CA 1
ATOM 725 C C . ALA A 1 90 ? 20.502 -5.964 -4.489 1.00 86.19 90 ALA A C 1
ATOM 727 O O . ALA A 1 90 ? 21.549 -5.658 -5.057 1.00 86.19 90 ALA A O 1
ATOM 728 N N . LEU A 1 91 ? 20.329 -7.196 -4.004 1.00 85.88 91 LEU A N 1
ATOM 729 C CA . LEU A 1 91 ? 21.321 -8.260 -4.205 1.00 85.88 91 LEU A CA 1
ATOM 730 C C . LEU A 1 91 ? 21.321 -8.801 -5.641 1.00 85.88 91 LEU A C 1
ATOM 732 O O . LEU A 1 91 ? 22.317 -9.377 -6.072 1.00 85.88 91 LEU A O 1
ATOM 736 N N . ILE A 1 92 ? 20.242 -8.590 -6.394 1.00 85.62 92 ILE 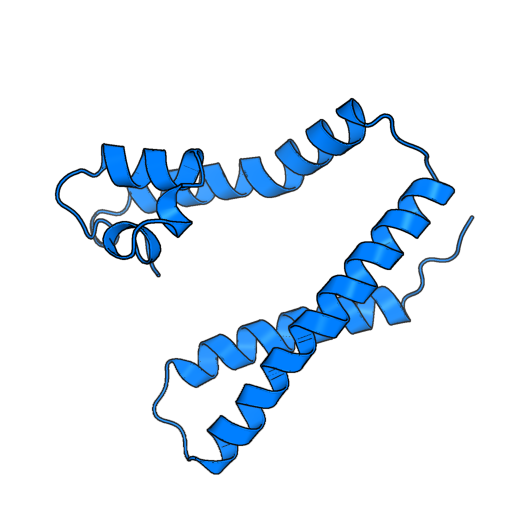A N 1
ATOM 737 C CA . ILE A 1 92 ? 20.102 -9.080 -7.764 1.00 85.62 92 ILE A CA 1
ATOM 738 C C . ILE A 1 92 ? 20.730 -8.051 -8.724 1.00 85.62 92 ILE A C 1
ATOM 740 O O . ILE A 1 92 ? 20.277 -6.906 -8.791 1.00 85.62 92 ILE A O 1
ATOM 744 N N . PRO A 1 93 ? 21.769 -8.421 -9.496 1.00 74.19 93 PRO A N 1
ATOM 745 C CA . PRO A 1 93 ? 22.512 -7.469 -10.323 1.00 74.19 93 PRO A CA 1
ATOM 746 C C . PRO A 1 93 ? 21.669 -6.849 -11.448 1.00 74.19 93 PRO A C 1
ATOM 748 O O . PRO A 1 93 ? 21.893 -5.690 -11.782 1.00 74.19 93 PRO A O 1
ATOM 751 N N . PHE A 1 94 ? 20.668 -7.573 -11.962 1.00 73.00 94 PHE A N 1
ATOM 752 C CA . PHE A 1 94 ? 19.797 -7.144 -13.066 1.00 73.00 94 PHE A CA 1
ATOM 753 C C . PHE A 1 94 ? 18.844 -5.985 -12.715 1.00 73.00 94 PHE A C 1
ATOM 755 O O . PHE A 1 94 ? 18.356 -5.310 -13.612 1.00 73.00 94 PHE A O 1
ATOM 762 N N . TYR A 1 95 ? 18.592 -5.722 -11.428 1.00 70.62 95 TYR A N 1
ATOM 763 C CA . TYR A 1 95 ? 17.654 -4.680 -10.987 1.00 70.62 95 TYR A CA 1
ATOM 764 C C . TYR A 1 95 ? 18.292 -3.307 -10.720 1.00 70.62 95 TYR A C 1
ATOM 766 O O . TYR A 1 95 ? 17.588 -2.372 -10.334 1.00 70.62 95 TYR A O 1
ATOM 774 N N . ASN A 1 96 ? 19.610 -3.171 -10.890 1.00 67.88 96 ASN A N 1
ATOM 775 C CA . ASN A 1 96 ? 20.301 -1.902 -10.658 1.00 67.88 96 ASN A CA 1
ATOM 776 C C . ASN A 1 96 ? 20.222 -1.033 -11.918 1.00 67.88 96 ASN A C 1
ATOM 778 O O . ASN A 1 96 ? 20.898 -1.318 -12.904 1.00 67.88 96 ASN A O 1
ATOM 782 N N . THR A 1 97 ? 19.414 0.027 -11.869 1.00 66.31 97 THR A N 1
ATOM 783 C CA . THR A 1 97 ? 19.151 0.884 -13.040 1.00 66.31 97 THR A CA 1
ATOM 784 C C . THR A 1 97 ? 20.046 2.129 -13.100 1.00 66.31 97 THR A C 1
ATOM 786 O O . THR A 1 97 ? 20.262 2.665 -14.181 1.00 66.31 97 THR A O 1
ATOM 789 N N . SER A 1 98 ? 20.599 2.599 -11.973 1.00 65.44 98 SER A N 1
ATOM 790 C CA . SER A 1 98 ? 21.474 3.786 -11.928 1.00 65.44 98 SER A CA 1
ATOM 791 C C . SER A 1 98 ? 22.872 3.526 -11.352 1.00 65.44 98 SER A C 1
ATOM 793 O O . SER A 1 98 ? 23.120 2.512 -10.695 1.00 65.44 98 SER A O 1
ATOM 795 N N . SER A 1 99 ? 23.791 4.462 -11.615 1.00 68.00 99 SER A N 1
ATOM 796 C CA . SER A 1 99 ? 25.216 4.379 -11.263 1.00 68.00 99 SER A CA 1
ATOM 797 C C . SER A 1 99 ? 25.463 4.243 -9.755 1.00 68.00 99 SER A C 1
ATOM 799 O O . SER A 1 99 ? 26.370 3.522 -9.344 1.00 68.00 99 SER A O 1
ATOM 801 N N . ASP A 1 100 ? 24.614 4.869 -8.928 1.00 82.81 100 ASP A N 1
ATOM 802 C CA . ASP A 1 100 ? 24.759 4.896 -7.471 1.00 82.81 100 ASP A CA 1
ATOM 803 C C . ASP A 1 100 ? 23.746 3.982 -6.776 1.00 82.81 100 ASP A C 1
ATOM 805 O O . ASP A 1 100 ? 22.671 4.391 -6.325 1.00 82.81 100 ASP A O 1
ATOM 809 N N . LYS A 1 101 ? 24.131 2.714 -6.621 1.00 82.62 101 LYS A N 1
ATOM 810 C CA . LYS A 1 101 ? 23.327 1.692 -5.933 1.00 82.62 101 LYS A CA 1
ATOM 811 C C . LYS A 1 101 ? 22.940 2.086 -4.503 1.00 82.62 101 LYS A C 1
ATOM 813 O O . LYS A 1 101 ? 21.826 1.812 -4.060 1.00 82.62 101 LYS A O 1
ATOM 818 N N . LEU A 1 102 ? 23.842 2.749 -3.776 1.00 85.56 102 LEU A N 1
ATOM 819 C CA . LEU A 1 102 ? 23.569 3.223 -2.416 1.00 85.56 102 LEU A CA 1
ATOM 820 C C . LEU A 1 102 ? 22.462 4.280 -2.397 1.00 85.56 102 LEU A C 1
ATOM 822 O O . LEU A 1 102 ? 21.582 4.219 -1.541 1.00 85.56 102 LEU A O 1
ATOM 826 N N . LEU A 1 103 ? 22.465 5.205 -3.360 1.00 87.56 103 LEU A N 1
ATOM 827 C CA . LEU A 1 103 ? 21.444 6.244 -3.459 1.00 87.56 103 LEU A CA 1
ATOM 828 C C . LEU A 1 103 ? 20.062 5.645 -3.759 1.00 87.56 103 LEU A C 1
ATOM 830 O O . LEU A 1 103 ? 19.086 6.059 -3.140 1.00 87.56 103 LEU A O 1
ATOM 834 N N . GLN A 1 104 ? 19.979 4.629 -4.629 1.00 86.56 104 GLN A N 1
ATOM 835 C CA . GLN A 1 104 ? 18.727 3.907 -4.905 1.00 86.56 104 GLN A CA 1
ATOM 836 C C . GLN A 1 104 ? 18.179 3.186 -3.666 1.00 86.56 104 GLN A C 1
ATOM 838 O O . GLN A 1 104 ? 16.978 3.208 -3.399 1.00 86.56 104 GLN A O 1
ATOM 843 N N . ILE A 1 105 ? 19.049 2.538 -2.885 1.00 88.75 105 ILE A N 1
ATOM 844 C CA . ILE A 1 105 ? 18.631 1.847 -1.657 1.00 88.75 105 ILE A CA 1
ATOM 845 C C . ILE A 1 105 ? 18.138 2.870 -0.629 1.00 88.75 105 ILE A C 1
ATOM 847 O O . ILE A 1 105 ? 17.073 2.691 -0.036 1.00 88.75 105 ILE A O 1
ATOM 851 N N . LEU A 1 106 ? 18.876 3.966 -0.439 1.00 90.38 106 LEU A N 1
ATOM 852 C CA . LEU A 1 106 ? 18.492 5.026 0.490 1.00 90.38 106 LEU A CA 1
ATOM 853 C C . LEU A 1 106 ? 17.189 5.709 0.061 1.00 90.38 106 LEU A C 1
ATOM 855 O O . LEU A 1 106 ? 16.358 5.985 0.922 1.00 90.38 106 LEU A O 1
ATOM 859 N N . SER A 1 107 ? 16.963 5.919 -1.237 1.00 90.06 107 SER A N 1
ATOM 860 C CA . SER A 1 107 ? 15.717 6.507 -1.744 1.00 90.06 107 SER A CA 1
ATOM 861 C C . SER A 1 107 ? 14.499 5.635 -1.476 1.00 90.06 107 SER A C 1
ATOM 863 O O . SER A 1 107 ? 13.427 6.153 -1.154 1.00 90.06 107 SER A O 1
ATOM 865 N N . HIS A 1 108 ? 14.669 4.314 -1.532 1.00 90.06 108 HIS A N 1
ATOM 866 C CA . HIS A 1 108 ? 13.636 3.352 -1.180 1.00 90.06 108 HIS A CA 1
ATOM 867 C C . HIS A 1 108 ? 13.401 3.275 0.326 1.00 90.06 108 HIS A C 1
ATOM 869 O O . HIS A 1 108 ? 12.247 3.279 0.751 1.00 90.06 108 HIS A O 1
ATOM 875 N N . ILE A 1 109 ? 14.463 3.239 1.136 1.00 91.06 109 ILE A N 1
ATOM 876 C CA . ILE A 1 109 ? 14.350 3.198 2.598 1.00 91.06 109 ILE A CA 1
ATOM 877 C C . ILE A 1 109 ? 13.694 4.488 3.098 1.00 91.06 109 ILE A C 1
ATOM 879 O O . ILE A 1 109 ? 12.675 4.435 3.778 1.00 91.06 109 ILE A O 1
ATOM 883 N N . PHE A 1 110 ? 14.201 5.657 2.717 1.00 91.75 110 PHE A N 1
ATOM 884 C CA . PHE A 1 110 ? 13.667 6.947 3.164 1.00 91.75 110 PHE A CA 1
ATOM 885 C C . PHE A 1 110 ? 12.438 7.425 2.379 1.00 91.75 110 PHE A C 1
ATOM 887 O O . PHE A 1 110 ? 11.925 8.505 2.659 1.00 91.75 110 PHE A O 1
ATOM 894 N N . LEU A 1 111 ? 11.949 6.631 1.420 1.00 89.12 111 LEU A N 1
ATOM 895 C CA . LEU A 1 111 ? 10.763 6.897 0.595 1.00 89.12 111 LEU A CA 1
ATOM 896 C C . LEU A 1 111 ? 10.818 8.189 -0.243 1.00 89.12 111 LEU A C 1
ATOM 898 O O . LEU A 1 111 ? 9.827 8.540 -0.879 1.00 89.12 111 LEU A O 1
ATOM 902 N N . PHE A 1 112 ? 11.964 8.874 -0.323 1.00 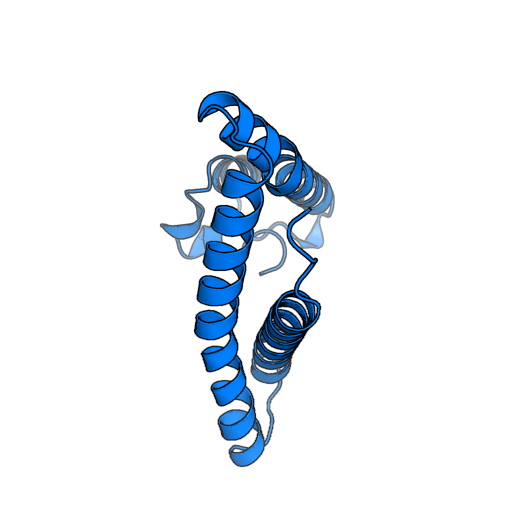90.69 112 PHE A N 1
ATOM 903 C CA . PHE A 1 112 ? 12.098 10.074 -1.154 1.00 90.69 112 PHE A CA 1
ATOM 904 C C . PHE A 1 112 ? 12.185 9.761 -2.653 1.00 90.69 112 PHE A C 1
ATOM 906 O O . PHE A 1 112 ? 12.172 10.684 -3.463 1.00 90.69 112 PHE A O 1
ATOM 913 N N . LYS A 1 113 ? 12.225 8.478 -3.048 1.00 86.69 113 LYS A N 1
ATOM 914 C CA . LYS A 1 113 ? 12.191 8.073 -4.463 1.00 86.69 113 LYS A CA 1
ATOM 915 C C . LYS A 1 113 ? 11.008 8.673 -5.236 1.00 86.69 113 LYS A C 1
ATOM 917 O O . LYS A 1 113 ? 11.137 8.930 -6.420 1.00 86.69 113 LYS A O 1
ATOM 922 N N . MET A 1 114 ? 9.886 8.936 -4.558 1.00 85.62 114 MET A N 1
ATOM 923 C CA . MET A 1 114 ? 8.664 9.488 -5.161 1.00 85.62 114 MET A CA 1
ATOM 924 C C . MET A 1 114 ? 8.836 10.914 -5.708 1.00 85.62 114 MET A C 1
ATOM 926 O O . MET A 1 114 ? 7.959 11.403 -6.409 1.00 85.62 114 MET A O 1
ATOM 930 N N . PHE A 1 115 ? 9.933 11.597 -5.371 1.00 88.19 115 PHE A N 1
ATOM 931 C CA . PHE A 1 115 ? 10.218 12.956 -5.836 1.00 88.19 115 PHE A CA 1
ATOM 932 C C . PHE A 1 115 ? 11.174 12.999 -7.038 1.00 88.19 115 PHE A C 1
ATOM 934 O O . PHE A 1 115 ? 11.409 14.077 -7.577 1.00 88.19 115 PHE A O 1
ATOM 941 N N . PHE A 1 116 ? 11.739 11.857 -7.449 1.00 84.81 116 PHE A N 1
ATOM 942 C CA . PHE A 1 116 ? 12.754 11.781 -8.499 1.00 84.81 116 PHE A CA 1
ATOM 943 C C . PHE A 1 116 ? 12.427 10.657 -9.490 1.00 84.81 116 PHE A C 1
ATOM 945 O O . PHE A 1 116 ? 12.538 9.481 -9.144 1.00 84.81 116 PHE A O 1
ATOM 952 N N . ASN A 1 117 ? 12.105 11.014 -10.737 1.00 80.50 117 ASN A N 1
ATOM 953 C CA . ASN A 1 117 ? 11.721 10.059 -11.790 1.00 80.50 117 ASN A CA 1
ATOM 954 C C . ASN A 1 117 ? 12.770 8.953 -12.018 1.00 80.50 117 ASN A C 1
ATOM 956 O O . ASN A 1 117 ? 12.415 7.793 -12.213 1.00 80.50 117 ASN A O 1
ATOM 960 N N . ASP A 1 118 ? 14.063 9.283 -11.930 1.00 77.94 118 ASP A N 1
ATOM 961 C CA . ASP A 1 118 ? 15.155 8.317 -12.136 1.00 77.94 118 ASP A CA 1
ATOM 962 C C . ASP A 1 118 ? 15.213 7.236 -11.042 1.00 77.94 118 ASP A C 1
ATOM 964 O O . ASP A 1 118 ? 15.731 6.139 -11.252 1.00 77.94 118 ASP A O 1
ATOM 968 N N . LEU A 1 119 ? 14.693 7.546 -9.850 1.00 81.69 119 LEU A N 1
ATOM 969 C CA . LEU A 1 119 ? 14.679 6.649 -8.695 1.00 81.69 119 LEU A CA 1
ATOM 970 C C . LEU A 1 119 ? 13.338 5.923 -8.548 1.00 81.69 119 LEU A C 1
ATOM 972 O O . LEU A 1 119 ? 13.293 4.880 -7.892 1.00 81.69 119 LEU A O 1
ATOM 976 N N . GLU A 1 120 ? 12.271 6.442 -9.156 1.00 77.00 120 GLU A N 1
ATOM 977 C CA . GLU A 1 120 ? 10.912 5.905 -9.065 1.00 77.00 120 GLU A CA 1
ATOM 978 C C . GLU A 1 120 ? 10.832 4.450 -9.549 1.00 77.00 120 GLU A C 1
ATOM 980 O O . GLU A 1 120 ? 10.315 3.597 -8.822 1.00 77.00 120 GLU A O 1
ATOM 985 N N . ASN A 1 121 ? 11.440 4.164 -10.706 1.00 73.94 121 ASN A N 1
ATOM 986 C CA . ASN A 1 121 ? 11.417 2.854 -11.372 1.00 73.94 121 ASN A CA 1
ATOM 987 C C . ASN A 1 121 ? 12.604 1.938 -11.006 1.00 73.94 121 ASN A C 1
ATOM 989 O O . ASN A 1 121 ? 12.786 0.874 -11.602 1.00 73.94 121 ASN A O 1
ATOM 993 N N . SER A 1 122 ? 13.456 2.340 -10.056 1.00 77.19 122 SER A N 1
ATOM 994 C CA . SER A 1 122 ? 14.589 1.500 -9.635 1.00 77.19 122 SER A CA 1
ATOM 995 C C . SER A 1 122 ? 14.129 0.299 -8.791 1.00 77.19 122 SER A C 1
ATOM 997 O O . SER A 1 122 ? 13.136 0.385 -8.073 1.00 77.19 122 SER A O 1
ATOM 999 N N . PHE A 1 123 ? 14.840 -0.833 -8.896 1.00 75.19 123 PHE A N 1
ATOM 1000 C CA . PHE A 1 123 ? 14.475 -2.131 -8.301 1.00 75.19 123 PHE A CA 1
ATOM 1001 C C . PHE A 1 123 ? 13.174 -2.774 -8.810 1.00 75.19 123 PHE A C 1
ATOM 1003 O O . PHE A 1 123 ? 12.414 -3.350 -8.032 1.00 75.19 123 PHE A O 1
ATOM 1010 N N . GLY A 1 124 ? 12.975 -2.752 -10.133 1.00 62.84 124 GLY A N 1
ATOM 1011 C CA . GLY A 1 124 ? 11.924 -3.528 -10.802 1.00 62.84 124 GLY A CA 1
ATOM 1012 C C . GLY A 1 124 ? 10.587 -2.803 -10.912 1.00 62.84 124 GLY A C 1
ATOM 1013 O O . GLY A 1 124 ? 9.561 -3.429 -10.654 1.00 62.84 124 GLY A O 1
ATOM 1014 N N . GLY A 1 125 ? 10.633 -1.508 -11.259 1.00 56.72 125 GLY A N 1
ATOM 1015 C CA . GLY A 1 125 ? 9.459 -0.707 -11.622 1.00 56.72 125 GLY A CA 1
ATOM 1016 C C . GLY A 1 125 ? 8.568 -1.395 -12.645 1.00 56.72 125 GLY A C 1
ATOM 1017 O O . GLY A 1 125 ? 9.105 -1.805 -13.700 1.00 56.72 125 GLY A O 1
#

InterPro domains:
  IPR002656 Acyltransferase 3 domain [PF01757] (8-101)

Foldseek 3Di:
DPDDPVVLVVLLVVLVVLLVVLVVPVVDPDDPVVNVVSVVSVVSVVSNVVSVVVVVVVVCVVPPDDPVRVVVVCCVPPVVVQLVLLVVLLVDPVQAQDPDSVVLSVCSNVVVLVVPPSSVCGSHD

Radius of gyration: 18.41 Å; Cα contacts (8 Å, |Δi|>4): 85; chains: 1; bounding box: 44×23×49 Å

Sequence (125 aa):
MLQRLEVIDFLRGFSIFTIVLMHLLQSYPIPPFLMAASSFGGAGVHVFILCSGFGLYLSYLNKPLTYSQFLKRRFLKVYLPYIIIILVSALIPFYNTSSDKLLQILSHIFLFKMFFNDLENSFGG

Solvent-accessible surface area (backbone atoms only — not comparable to full-atom values): 7103 Å² total; per-residue (Å²): 129,86,75,83,57,62,68,48,58,47,50,34,51,53,18,51,51,33,37,53,50,24,57,58,52,69,76,44,99,62,60,71,70,58,51,57,58,33,55,56,20,56,58,23,54,59,55,30,52,51,41,52,53,51,52,49,50,54,47,35,76,76,51,78,65,55,70,69,56,49,49,54,53,47,42,62,69,52,51,48,58,49,50,52,51,51,56,57,41,66,70,41,77,88,35,66,79,60,95,54,63,66,58,53,52,49,23,61,72,72,56,56,19,85,80,36,80,85,44,54,49,45,63,73,96

Secondary structure (DSSP, 8-state):
-PPP-HHHHHHHHHHHHHHHHHHHHHTS---HHHHHHHHGGGGHHHHHHHHHHHHHHHHHHHS---HHHHHHHHIIIIIHHHHHHHHHHHHSGGG--SS-HHHHHHHHHSSGGGG-HHHHTTTT-